Protein AF-A0A5Y8U693-F1 (afdb_monomer)

Sequence (98 aa):
MKKEQLEVLKEALNGLIYQIDNHQQARKPIADVERIISELQVLNHWNKQENVYNALHLIQGAIADPQGLGRLNLLLDNARIPKQYYDIFYKMLYVDKY

Structure (mmCIF, N/CA/C/O backbone):
data_AF-A0A5Y8U693-F1
#
_entry.id   AF-A0A5Y8U693-F1
#
loop_
_atom_site.group_PDB
_atom_site.id
_atom_site.type_symbol
_atom_site.label_atom_id
_atom_site.label_alt_id
_atom_site.label_comp_id
_atom_site.label_asym_id
_atom_site.label_entity_id
_atom_site.label_seq_id
_atom_site.pdbx_PDB_ins_code
_atom_site.Cartn_x
_atom_site.Cartn_y
_atom_site.Cartn_z
_atom_site.occupancy
_atom_site.B_iso_or_equiv
_atom_site.auth_se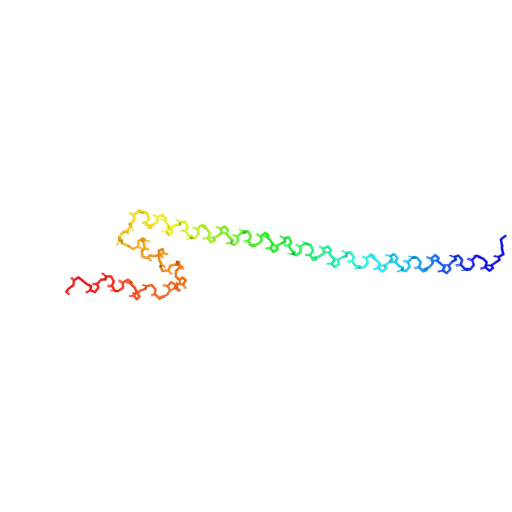q_id
_atom_site.auth_comp_id
_atom_site.auth_asym_id
_atom_site.auth_atom_id
_atom_site.pdbx_PDB_model_num
ATOM 1 N N . MET A 1 1 ? -30.738 15.974 64.067 1.00 55.50 1 MET A N 1
ATOM 2 C CA . MET A 1 1 ? -30.871 15.981 62.593 1.00 55.50 1 MET A CA 1
ATOM 3 C C . MET A 1 1 ? -32.256 15.449 62.254 1.00 55.50 1 MET A C 1
ATOM 5 O O . MET A 1 1 ? -32.615 14.408 62.793 1.00 55.50 1 MET A O 1
ATOM 9 N N . LYS A 1 2 ? -33.081 16.192 61.508 1.00 77.94 2 LYS A N 1
ATOM 10 C CA . LYS A 1 2 ? -34.487 15.810 61.258 1.00 77.94 2 LYS A CA 1
ATOM 11 C C . LYS A 1 2 ? -34.550 14.752 60.147 1.00 77.94 2 LYS A C 1
ATOM 13 O O . LYS A 1 2 ? -33.761 14.826 59.213 1.00 77.94 2 LYS A O 1
ATOM 18 N N . LYS A 1 3 ? -35.477 13.789 60.236 1.00 78.81 3 LYS A N 1
ATOM 19 C CA . LYS A 1 3 ? -35.652 12.671 59.280 1.00 78.81 3 LYS A CA 1
ATOM 20 C C . LYS A 1 3 ? -35.689 13.127 57.811 1.00 78.81 3 LYS A C 1
ATOM 22 O O . LYS A 1 3 ? -35.098 12.480 56.958 1.00 78.81 3 LYS A O 1
ATOM 27 N N . GLU A 1 4 ? -36.291 14.281 57.547 1.00 78.00 4 GLU A N 1
ATOM 28 C CA . GLU A 1 4 ? -36.352 14.904 56.217 1.00 78.00 4 GLU A CA 1
ATOM 29 C C . GLU A 1 4 ? -34.972 15.247 55.641 1.00 78.00 4 GLU A C 1
ATOM 31 O O . GLU A 1 4 ? -34.729 15.032 54.461 1.00 78.00 4 GLU A O 1
ATOM 36 N N . GLN A 1 5 ? -34.030 15.711 56.467 1.00 76.56 5 GLN A N 1
ATOM 37 C CA . GLN A 1 5 ? -32.668 16.013 56.008 1.00 76.56 5 GLN A CA 1
ATOM 38 C C . GLN A 1 5 ? -31.917 14.744 55.594 1.00 76.56 5 GLN A C 1
ATOM 40 O O . GLN A 1 5 ? -31.064 14.797 54.714 1.00 76.56 5 GLN A O 1
ATOM 45 N N . LEU A 1 6 ? -32.234 13.608 56.224 1.00 82.94 6 LEU A N 1
ATOM 46 C CA . LEU A 1 6 ? -31.617 12.323 55.910 1.00 82.94 6 LEU A CA 1
ATOM 47 C C . LEU A 1 6 ? -32.096 11.788 54.553 1.00 82.94 6 LEU A C 1
ATOM 49 O O . LEU A 1 6 ? -31.283 11.286 53.783 1.00 82.94 6 LEU A O 1
ATOM 53 N N . GLU A 1 7 ? -33.389 11.928 54.248 1.00 82.50 7 GLU A N 1
ATOM 54 C CA . GLU A 1 7 ? -33.948 11.505 52.956 1.00 82.50 7 GLU A CA 1
ATOM 55 C C . GLU A 1 7 ? -33.437 12.377 51.805 1.00 82.50 7 GLU A C 1
ATOM 57 O O . GLU A 1 7 ? -33.015 11.845 50.783 1.00 82.50 7 GLU A O 1
ATOM 62 N N . VAL A 1 8 ? -33.336 13.695 52.005 1.00 85.31 8 VAL A N 1
ATOM 63 C CA . VAL A 1 8 ? -32.752 14.604 51.000 1.00 85.31 8 VAL A CA 1
ATOM 64 C C . VAL A 1 8 ? -31.293 14.245 50.702 1.00 85.31 8 VAL A C 1
ATOM 66 O O . VAL A 1 8 ? -30.879 14.212 49.544 1.00 85.31 8 VAL A O 1
ATOM 69 N N . LEU A 1 9 ? -30.500 13.932 51.732 1.00 83.94 9 LEU A N 1
ATOM 70 C CA . LEU A 1 9 ? -29.114 13.493 51.544 1.00 83.94 9 LEU A CA 1
ATOM 71 C C . LEU A 1 9 ? -29.025 12.148 50.821 1.00 83.94 9 LEU A C 1
ATOM 73 O O . LEU A 1 9 ? -28.125 11.947 50.009 1.00 83.94 9 LEU A O 1
ATOM 77 N N . LYS A 1 10 ? -29.953 11.234 51.102 1.00 85.75 10 LYS A N 1
ATOM 78 C CA . LYS A 1 10 ? -30.017 9.922 50.458 1.00 85.75 10 LYS A CA 1
ATOM 79 C C . LYS A 1 10 ? -30.385 10.039 48.978 1.00 85.75 10 LYS A C 1
ATOM 81 O O . LYS A 1 10 ? -29.763 9.377 48.153 1.00 85.75 10 LYS A O 1
ATOM 86 N N . GLU A 1 11 ? -31.332 10.904 48.626 1.00 84.69 11 GLU A N 1
ATOM 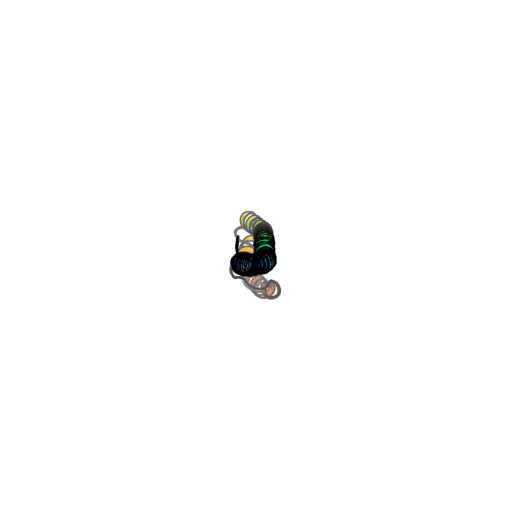87 C CA . GLU A 1 11 ? -31.670 11.199 47.229 1.00 84.69 11 GLU A CA 1
ATOM 88 C C . GLU A 1 11 ? -30.505 11.861 46.488 1.00 84.69 11 GLU A C 1
ATOM 90 O O . GLU A 1 11 ? -30.162 11.436 45.384 1.00 84.69 11 GLU A O 1
ATOM 95 N N . ALA A 1 12 ? -29.834 12.831 47.116 1.00 82.00 12 ALA A N 1
ATOM 96 C CA . ALA A 1 12 ? -28.652 13.471 46.542 1.00 82.00 12 ALA A CA 1
ATOM 97 C C . ALA A 1 12 ? -27.507 12.468 46.313 1.00 82.00 12 ALA A C 1
ATOM 99 O O . ALA A 1 12 ? -26.867 12.482 45.261 1.00 82.00 12 ALA A O 1
ATOM 100 N N . LEU A 1 13 ? -27.279 11.557 47.265 1.00 84.06 13 LEU A N 1
ATOM 101 C CA . LEU A 1 13 ? -26.271 10.505 47.145 1.00 84.06 13 LEU A CA 1
ATOM 102 C C . LEU A 1 13 ? -26.614 9.518 46.022 1.00 84.06 13 LEU A C 1
ATOM 104 O O . LEU A 1 13 ? -25.744 9.179 45.226 1.00 84.06 13 LEU A O 1
ATOM 108 N N . ASN A 1 14 ? -27.878 9.105 45.910 1.00 81.06 14 ASN A N 1
ATOM 109 C CA . ASN A 1 14 ? -28.337 8.240 44.823 1.00 81.06 14 ASN A CA 1
ATOM 110 C C . ASN A 1 14 ? -28.189 8.918 43.453 1.00 81.06 14 ASN A C 1
ATOM 112 O O . ASN A 1 14 ? -27.794 8.267 42.487 1.00 81.06 14 ASN A O 1
ATOM 116 N N . GLY A 1 15 ? -28.439 10.228 43.373 1.00 75.50 15 GLY A N 1
ATOM 117 C CA . GLY A 1 15 ? -28.195 11.018 42.167 1.00 75.50 15 GLY A CA 1
ATOM 118 C C . GLY A 1 15 ? -26.715 11.052 41.774 1.00 75.50 15 GLY A C 1
ATOM 119 O O . GLY A 1 15 ? -26.386 10.885 40.601 1.00 75.50 15 GLY A O 1
ATOM 120 N N . LEU A 1 16 ? -25.816 11.195 42.751 1.00 76.31 16 LEU A N 1
ATOM 121 C CA . LEU A 1 16 ? -24.368 11.168 42.519 1.00 76.31 16 LEU A CA 1
ATOM 122 C C . LEU A 1 16 ? -23.874 9.776 42.105 1.00 76.31 16 LEU A C 1
ATOM 124 O O . LEU A 1 16 ? -23.066 9.674 41.186 1.00 76.31 16 LEU A O 1
ATOM 128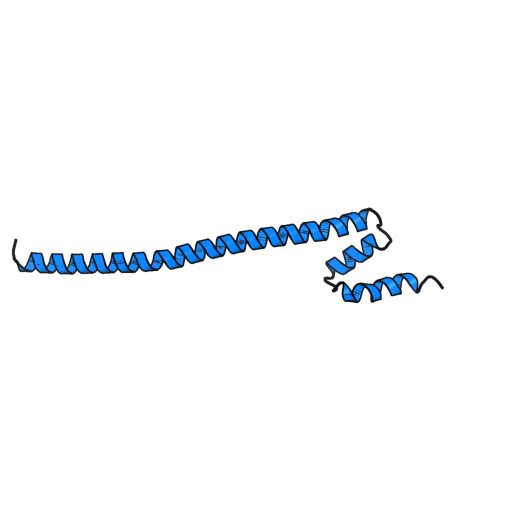 N N . ILE A 1 17 ? -24.387 8.707 42.722 1.00 74.19 17 ILE A N 1
ATOM 129 C CA . ILE A 1 17 ? -24.083 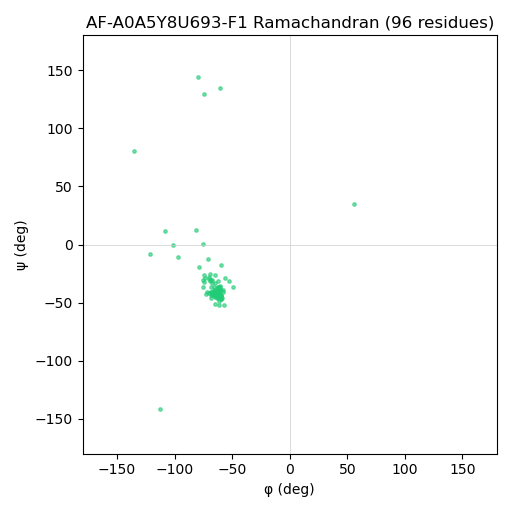7.319 42.332 1.00 74.19 17 ILE A CA 1
ATOM 130 C C . ILE A 1 17 ? -24.513 7.076 40.882 1.00 74.19 17 ILE A C 1
ATOM 132 O O . ILE A 1 17 ? -23.712 6.616 40.075 1.00 74.19 17 ILE A O 1
ATOM 136 N N . TYR A 1 18 ? -25.727 7.490 40.513 1.00 69.69 18 TYR A N 1
ATOM 137 C CA . TYR A 1 18 ? -26.237 7.365 39.147 1.00 69.69 18 TYR A CA 1
ATOM 138 C C . TYR A 1 18 ? -25.394 8.137 38.117 1.00 69.69 18 TYR A C 1
ATOM 140 O O . TYR A 1 18 ? -25.167 7.664 37.002 1.00 69.69 18 TYR A O 1
ATOM 148 N N . GLN A 1 19 ? -24.896 9.323 38.477 1.00 65.25 19 GLN A N 1
ATOM 149 C CA . GLN A 1 19 ? -23.990 10.095 37.624 1.00 65.25 19 GLN A CA 1
ATOM 150 C C . GLN A 1 19 ? -22.627 9.408 37.473 1.00 65.25 19 GLN A C 1
ATOM 152 O O . GLN A 1 19 ? -22.105 9.335 36.362 1.00 65.25 19 GLN A O 1
ATOM 157 N N . ILE A 1 20 ? -22.064 8.867 38.555 1.00 68.00 20 ILE A N 1
ATOM 158 C CA . ILE A 1 20 ? -20.789 8.136 38.528 1.00 68.00 20 ILE A CA 1
ATOM 159 C C . ILE A 1 20 ? -20.912 6.862 37.681 1.00 68.00 20 ILE A C 1
ATOM 161 O O . ILE A 1 20 ? -20.054 6.625 36.827 1.00 68.00 20 ILE A O 1
ATOM 165 N N . ASP A 1 21 ? -21.993 6.099 37.840 1.00 61.91 21 ASP A N 1
ATOM 166 C CA . ASP A 1 21 ? -22.260 4.884 37.064 1.00 61.91 21 ASP A CA 1
ATOM 167 C C . ASP A 1 21 ? -22.433 5.192 35.566 1.00 61.91 21 ASP A C 1
ATOM 169 O O . ASP A 1 21 ? -21.865 4.498 34.717 1.00 61.91 21 ASP A O 1
ATOM 173 N N . ASN A 1 22 ? -23.113 6.291 35.217 1.00 65.00 22 ASN A N 1
ATOM 174 C CA . ASN A 1 22 ? -23.223 6.756 33.828 1.00 65.00 22 ASN A CA 1
ATOM 175 C C . ASN A 1 22 ? -21.890 7.277 33.256 1.00 65.00 22 ASN A C 1
ATOM 177 O O . ASN A 1 22 ? -21.574 7.024 32.092 1.00 65.00 22 ASN A O 1
ATOM 181 N N . HIS A 1 23 ? -21.055 7.950 34.055 1.00 61.03 23 HIS A N 1
ATOM 182 C CA . HIS A 1 23 ? -19.723 8.389 33.622 1.00 61.03 23 HIS A CA 1
ATOM 183 C C . HIS A 1 23 ? -18.737 7.222 33.428 1.00 61.03 23 HIS A C 1
ATOM 185 O O . HIS A 1 23 ? -17.812 7.339 32.620 1.00 61.03 23 HIS A O 1
ATOM 191 N N . GLN A 1 24 ? -18.923 6.084 34.108 1.00 55.19 24 GLN A N 1
ATOM 192 C CA . GLN A 1 24 ? -18.117 4.877 33.877 1.00 55.19 24 GLN A CA 1
ATOM 193 C C . GLN A 1 24 ? -18.477 4.155 32.569 1.00 55.19 24 GLN A C 1
ATOM 195 O O . GLN A 1 24 ? -17.594 3.563 31.943 1.00 55.19 24 GLN A O 1
ATOM 200 N N . GLN A 1 25 ? -19.722 4.258 32.094 1.00 55.12 25 GLN A N 1
ATOM 201 C CA . GLN A 1 25 ? -20.137 3.667 30.816 1.00 55.12 25 GLN A CA 1
ATOM 202 C C . GLN A 1 25 ? -19.536 4.384 29.598 1.00 55.12 25 GLN A C 1
ATOM 204 O O . GLN A 1 25 ? -19.273 3.734 28.592 1.00 55.12 25 GLN A O 1
ATOM 209 N N . ALA A 1 26 ? -19.227 5.682 29.698 1.00 54.62 26 ALA A N 1
ATOM 210 C CA . ALA A 1 26 ? -18.600 6.451 28.616 1.00 54.62 26 ALA A CA 1
ATOM 211 C C . ALA A 1 26 ? -17.079 6.222 28.473 1.00 54.62 26 ALA A C 1
ATOM 213 O O . ALA A 1 26 ? -16.516 6.486 27.412 1.00 54.62 26 ALA A O 1
ATOM 214 N N . ARG A 1 27 ? -16.394 5.700 29.502 1.00 56.56 27 ARG A N 1
ATOM 215 C CA . ARG A 1 27 ? -14.938 5.453 29.446 1.00 56.56 27 ARG A CA 1
ATOM 216 C C . ARG A 1 27 ? -14.557 4.247 28.593 1.00 56.56 27 ARG A C 1
ATOM 218 O O . ARG A 1 27 ? -13.505 4.277 27.967 1.00 56.56 27 ARG A O 1
ATOM 225 N N . LYS A 1 28 ? -15.398 3.209 28.547 1.00 59.81 28 LYS A N 1
ATOM 226 C CA . LYS A 1 28 ? -15.148 2.023 27.709 1.00 59.81 28 LYS A CA 1
ATOM 227 C C . LYS A 1 28 ? -15.160 2.362 26.207 1.00 59.81 28 LYS A C 1
ATOM 229 O O . LYS A 1 28 ? -14.147 2.107 25.570 1.00 59.81 28 LYS A O 1
ATOM 234 N N . PRO A 1 29 ? -16.190 3.045 25.665 1.00 59.62 29 PRO A N 1
ATOM 235 C CA . PRO A 1 29 ? -16.198 3.485 24.271 1.00 59.62 29 PRO A CA 1
ATOM 236 C C . PRO A 1 29 ? -15.014 4.383 23.903 1.00 59.62 29 PRO A C 1
ATOM 238 O O . PRO A 1 29 ? -14.465 4.245 22.817 1.00 59.62 29 PRO A O 1
ATOM 241 N N . ILE A 1 30 ? -14.599 5.292 24.794 1.00 61.47 30 ILE A N 1
ATOM 242 C CA . ILE A 1 30 ? -13.461 6.189 24.536 1.00 61.47 30 ILE A CA 1
ATOM 243 C C . ILE A 1 30 ? -12.143 5.403 24.500 1.00 61.47 30 ILE A C 1
ATOM 245 O O . ILE A 1 30 ? -11.375 5.563 23.555 1.00 61.47 30 ILE A O 1
ATOM 249 N N . ALA A 1 31 ? -11.908 4.510 25.466 1.00 62.97 31 ALA A N 1
ATOM 250 C CA 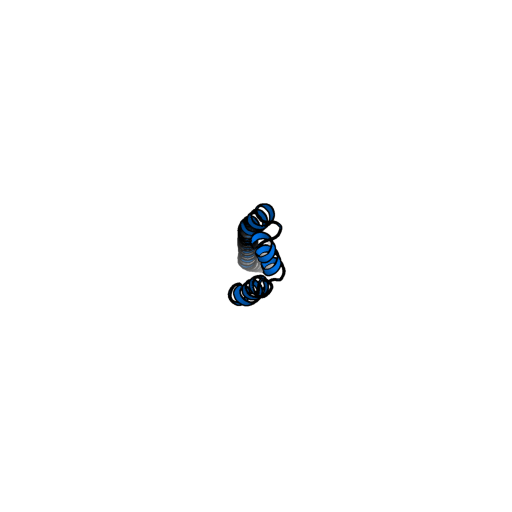. ALA A 1 31 ? -10.724 3.650 25.476 1.00 62.97 31 ALA A CA 1
ATOM 251 C C . ALA A 1 31 ? -10.681 2.706 24.258 1.00 62.97 31 ALA A C 1
ATOM 253 O O . ALA A 1 31 ? -9.616 2.468 23.689 1.00 62.97 31 ALA A O 1
ATOM 254 N N . ASP A 1 32 ? -11.839 2.207 23.817 1.00 73.06 32 ASP A N 1
ATOM 255 C CA . ASP A 1 32 ? -11.953 1.395 22.605 1.00 73.06 32 ASP A CA 1
ATOM 256 C C . ASP A 1 32 ? -11.618 2.204 21.345 1.00 73.06 32 ASP A C 1
ATOM 258 O O . ASP A 1 32 ? -10.907 1.708 20.472 1.00 73.06 32 ASP A O 1
ATOM 262 N N . VAL A 1 33 ? -12.059 3.462 21.260 1.00 68.62 33 VAL A N 1
ATOM 263 C CA . VAL A 1 33 ? -11.714 4.369 20.155 1.00 68.62 33 VAL A CA 1
ATOM 264 C C . VAL A 1 33 ? -10.217 4.692 20.145 1.00 68.62 33 VAL A C 1
ATOM 266 O O . VAL A 1 33 ? -9.594 4.616 19.090 1.00 68.62 33 VAL A O 1
ATOM 269 N N . GLU A 1 34 ? -9.610 5.000 21.292 1.00 67.31 34 GLU A N 1
ATOM 270 C CA . GLU A 1 34 ? -8.165 5.264 21.396 1.00 67.31 34 GLU A CA 1
ATOM 271 C C . GLU A 1 34 ? -7.320 4.043 21.007 1.00 67.31 34 GLU A C 1
ATOM 273 O O . GLU A 1 34 ? -6.318 4.172 20.291 1.00 67.31 34 GLU A O 1
ATOM 278 N N . ARG A 1 35 ? -7.754 2.843 21.412 1.00 79.56 35 ARG A N 1
ATOM 279 C CA . ARG A 1 35 ? -7.141 1.579 20.991 1.00 79.56 35 ARG A CA 1
ATOM 280 C C . ARG A 1 35 ? -7.243 1.393 19.476 1.00 79.56 35 ARG A C 1
ATOM 282 O O . ARG A 1 35 ? -6.229 1.125 18.838 1.00 79.56 35 ARG A O 1
ATOM 289 N N . ILE A 1 36 ? -8.428 1.592 18.892 1.00 81.44 36 ILE A N 1
ATOM 290 C CA . ILE A 1 36 ? -8.650 1.470 17.441 1.00 81.44 36 ILE A CA 1
ATOM 291 C C . ILE A 1 36 ? -7.798 2.485 16.666 1.00 81.44 36 ILE A C 1
ATOM 293 O O . ILE A 1 36 ? -7.178 2.129 15.666 1.00 81.44 36 ILE A O 1
ATOM 297 N N . ILE A 1 37 ? -7.718 3.737 17.126 1.00 77.62 37 ILE A N 1
ATOM 298 C CA . ILE A 1 37 ? -6.862 4.764 16.515 1.00 77.62 37 ILE A CA 1
ATOM 299 C C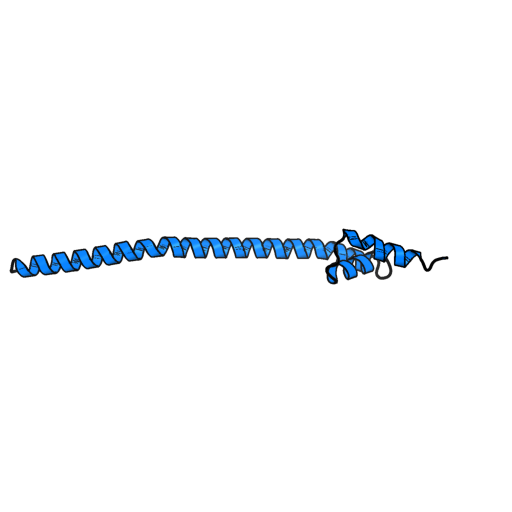 . ILE A 1 37 ? -5.393 4.327 16.548 1.00 77.62 37 ILE A C 1
ATOM 301 O O . ILE A 1 37 ? -4.701 4.446 15.537 1.00 77.62 37 ILE A O 1
ATOM 305 N N . SER A 1 38 ? -4.926 3.791 17.676 1.00 77.12 38 SER A N 1
ATOM 306 C CA . SER A 1 38 ? -3.544 3.317 17.819 1.00 77.12 38 SER A CA 1
ATOM 307 C C . SER A 1 38 ? -3.247 2.137 16.885 1.00 77.12 38 SER A C 1
ATOM 309 O O . SER A 1 38 ? -2.226 2.132 16.199 1.00 77.12 38 SER A O 1
ATOM 311 N N . GLU A 1 39 ? -4.161 1.169 16.786 1.00 83.44 39 GLU A N 1
ATOM 312 C CA . GLU A 1 39 ? -4.051 0.031 15.861 1.00 83.44 39 GLU A CA 1
ATOM 313 C C . GLU A 1 39 ? -4.016 0.489 14.395 1.00 83.44 39 GLU A C 1
ATOM 315 O O . GLU A 1 39 ? -3.172 0.036 13.620 1.00 83.44 39 GLU A O 1
ATOM 320 N N . LEU A 1 40 ? -4.866 1.450 14.019 1.00 78.06 40 LEU A N 1
ATOM 321 C CA . LEU A 1 40 ? -4.876 2.038 12.678 1.00 78.06 40 LEU A CA 1
ATOM 322 C C . LEU A 1 40 ? -3.584 2.799 12.361 1.00 78.06 40 LEU A C 1
ATOM 324 O O . LEU A 1 40 ? -3.081 2.709 11.240 1.00 78.06 40 LEU A O 1
ATOM 328 N N . GLN A 1 41 ? -3.026 3.537 13.322 1.00 73.50 41 GLN A N 1
ATOM 329 C CA . GLN A 1 41 ? -1.749 4.236 13.148 1.00 73.50 41 GLN A CA 1
ATOM 330 C C . GLN A 1 41 ? -0.593 3.259 12.927 1.00 73.50 41 GLN A C 1
ATOM 332 O O . GLN A 1 41 ? 0.229 3.484 12.037 1.00 73.50 41 GLN A O 1
ATOM 337 N N . VAL A 1 42 ? -0.556 2.159 13.687 1.00 75.62 42 VAL A N 1
ATOM 338 C CA . VAL A 1 42 ? 0.429 1.087 13.505 1.00 75.62 42 VAL A CA 1
ATOM 339 C C . VAL A 1 42 ? 0.278 0.474 12.114 1.00 75.62 42 VAL A C 1
ATOM 341 O O . VAL A 1 42 ? 1.247 0.456 11.360 1.00 75.62 42 VAL A O 1
ATOM 344 N N . LEU A 1 43 ? -0.928 0.062 11.715 1.00 71.62 43 LEU A N 1
ATOM 345 C CA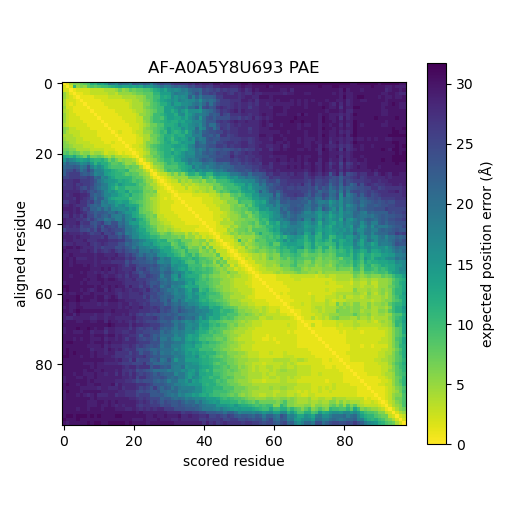 . LEU A 1 43 ? -1.179 -0.508 10.384 1.00 71.62 43 LEU A CA 1
ATOM 346 C C . LEU A 1 43 ? -0.790 0.446 9.245 1.00 71.62 43 LEU A C 1
ATOM 348 O O . LEU A 1 43 ? -0.194 0.022 8.257 1.00 71.62 43 LEU A O 1
ATOM 352 N N . ASN A 1 44 ? -1.074 1.742 9.385 1.00 71.44 44 ASN A N 1
ATOM 353 C CA . ASN A 1 44 ? -0.677 2.753 8.407 1.00 71.44 44 ASN A CA 1
ATOM 354 C C . ASN A 1 44 ? 0.853 2.903 8.339 1.00 71.44 44 ASN A C 1
ATOM 356 O O . ASN A 1 44 ? 1.424 2.991 7.253 1.00 71.44 44 ASN A O 1
ATOM 360 N N . HIS A 1 45 ? 1.541 2.859 9.484 1.00 67.81 45 HIS A N 1
ATOM 361 C CA . HIS A 1 45 ? 3.002 2.864 9.523 1.00 67.81 45 HIS A CA 1
ATOM 362 C C . HIS A 1 45 ? 3.602 1.637 8.822 1.00 67.81 45 HIS A C 1
ATOM 364 O O . HIS A 1 45 ? 4.506 1.792 8.002 1.00 67.81 45 HIS A O 1
ATOM 370 N N . TRP A 1 46 ? 3.065 0.442 9.086 1.00 62.72 46 TRP A N 1
ATOM 371 C CA . TRP A 1 46 ? 3.464 -0.799 8.414 1.00 62.72 46 TRP A CA 1
ATOM 372 C C . TRP A 1 46 ? 3.236 -0.729 6.901 1.00 62.72 46 TRP A C 1
ATOM 374 O O . TRP A 1 46 ? 4.157 -0.992 6.134 1.00 62.72 46 TRP A O 1
ATOM 384 N N . ASN A 1 47 ? 2.063 -0.271 6.459 1.00 64.69 47 ASN A N 1
ATOM 385 C CA . ASN A 1 47 ? 1.753 -0.096 5.038 1.00 64.69 47 ASN A CA 1
ATOM 386 C C . ASN A 1 47 ? 2.694 0.931 4.373 1.00 64.69 47 ASN A C 1
ATOM 388 O O . ASN A 1 47 ? 3.181 0.737 3.260 1.00 64.69 47 ASN A O 1
ATOM 392 N N . LYS A 1 48 ? 3.032 2.024 5.069 1.00 64.06 48 LYS A N 1
ATOM 393 C CA . LYS A 1 48 ? 4.015 2.996 4.576 1.00 64.06 48 LYS A CA 1
ATOM 394 C C . LYS A 1 48 ? 5.407 2.372 4.434 1.00 64.06 48 LYS A C 1
ATOM 396 O O . LYS A 1 48 ? 6.073 2.638 3.438 1.00 64.06 48 LYS A O 1
ATOM 401 N N . GLN A 1 49 ? 5.840 1.548 5.388 1.00 67.88 49 GLN A N 1
ATOM 402 C CA . GLN A 1 49 ? 7.115 0.832 5.296 1.00 67.88 49 GLN A CA 1
ATOM 403 C C . GLN A 1 49 ? 7.122 -0.176 4.142 1.00 67.88 49 GLN A C 1
ATOM 405 O O . GLN A 1 49 ? 8.078 -0.201 3.373 1.00 67.88 49 GLN A O 1
ATOM 410 N N . GLU A 1 50 ? 6.054 -0.952 3.969 1.00 66.69 50 GLU A N 1
ATOM 411 C CA . GLU A 1 50 ? 5.925 -1.921 2.877 1.00 66.69 50 GLU A CA 1
ATOM 412 C C . GLU A 1 50 ? 5.976 -1.239 1.502 1.00 66.69 50 GLU A C 1
ATOM 414 O O . GLU A 1 50 ? 6.722 -1.668 0.622 1.00 66.69 50 GLU A O 1
ATOM 419 N N . ASN A 1 51 ? 5.285 -0.107 1.337 1.00 67.44 51 ASN A N 1
ATOM 420 C CA . ASN A 1 51 ? 5.373 0.697 0.115 1.00 67.44 51 ASN A CA 1
ATOM 421 C C . ASN A 1 51 ? 6.788 1.235 -0.134 1.00 67.44 51 ASN A C 1
ATOM 423 O O . ASN A 1 51 ? 7.233 1.271 -1.278 1.00 67.44 51 ASN A O 1
ATOM 427 N N . VAL A 1 52 ? 7.525 1.619 0.912 1.00 70.44 52 VAL A N 1
ATOM 428 C CA . VAL A 1 52 ? 8.925 2.056 0.780 1.00 70.44 52 VAL A CA 1
ATOM 429 C C . VAL A 1 52 ? 9.830 0.895 0.364 1.00 70.44 52 VAL A C 1
ATOM 431 O O . VAL A 1 52 ? 10.649 1.072 -0.534 1.00 70.44 52 VAL A O 1
ATOM 434 N N . TYR A 1 53 ? 9.670 -0.297 0.946 1.00 69.75 53 TYR A N 1
ATOM 435 C CA . TYR A 1 53 ? 10.415 -1.494 0.533 1.00 69.75 53 TYR A CA 1
ATOM 436 C C . TYR A 1 53 ? 10.102 -1.895 -0.917 1.00 69.75 53 TYR A C 1
ATOM 438 O O . TYR A 1 53 ? 11.010 -2.210 -1.691 1.00 69.75 53 TYR A O 1
ATOM 446 N N . ASN A 1 54 ? 8.832 -1.808 -1.315 1.00 71.69 54 ASN A N 1
ATOM 447 C CA . ASN A 1 54 ? 8.401 -2.043 -2.690 1.00 71.69 54 ASN A CA 1
ATOM 448 C C . ASN A 1 54 ? 8.914 -0.958 -3.653 1.00 71.69 54 ASN A C 1
ATOM 450 O O . ASN A 1 54 ? 9.264 -1.263 -4.783 1.00 71.69 54 ASN A O 1
ATOM 454 N N . ALA A 1 55 ? 9.059 0.293 -3.230 1.00 78.06 55 ALA A N 1
ATOM 455 C CA . ALA A 1 55 ? 9.684 1.314 -4.069 1.00 78.06 55 ALA A CA 1
ATOM 456 C C . ALA A 1 55 ? 11.215 1.156 -4.139 1.00 78.06 55 ALA A C 1
ATOM 458 O O . ALA A 1 55 ? 11.829 1.468 -5.159 1.00 78.06 55 ALA A O 1
ATOM 459 N N . LEU A 1 56 ? 11.856 0.647 -3.081 1.00 84.62 56 LEU A N 1
ATOM 460 C CA . LEU A 1 56 ? 13.315 0.577 -2.985 1.00 84.62 56 LEU A CA 1
ATOM 461 C C . LEU A 1 56 ? 13.931 -0.337 -4.050 1.00 84.62 56 LEU A C 1
ATOM 463 O O . LEU A 1 56 ? 14.925 0.048 -4.662 1.00 84.62 56 LEU A O 1
ATOM 467 N N . HIS A 1 57 ? 13.335 -1.504 -4.318 1.00 86.19 57 HIS A N 1
ATOM 468 C CA . HIS A 1 57 ? 13.844 -2.397 -5.367 1.00 86.19 57 HIS A CA 1
ATOM 469 C C . HIS A 1 57 ? 13.724 -1.771 -6.766 1.00 86.19 57 HIS A C 1
ATOM 471 O O . HIS A 1 57 ? 14.600 -1.969 -7.608 1.00 86.19 57 HIS A O 1
ATOM 477 N N . LEU A 1 58 ? 12.684 -0.965 -7.008 1.00 88.19 58 LEU A N 1
ATOM 478 C CA . LEU A 1 58 ? 12.502 -0.232 -8.264 1.00 88.19 58 LEU A CA 1
ATOM 479 C C . LEU A 1 58 ? 13.524 0.899 -8.406 1.00 88.19 58 LEU A C 1
ATOM 481 O O . LEU A 1 58 ? 14.103 1.073 -9.475 1.00 88.19 58 LEU A O 1
ATOM 485 N N . ILE A 1 59 ? 13.796 1.631 -7.322 1.00 87.44 59 ILE A N 1
ATOM 486 C CA . ILE A 1 59 ? 14.830 2.673 -7.285 1.00 87.44 59 ILE A CA 1
ATOM 487 C C . ILE A 1 59 ? 16.215 2.060 -7.527 1.00 87.44 59 ILE A C 1
ATOM 489 O O . ILE A 1 59 ? 16.973 2.570 -8.348 1.00 87.44 59 ILE A O 1
ATOM 493 N N . GLN A 1 60 ? 16.537 0.945 -6.866 1.00 88.81 60 GLN A N 1
ATOM 494 C CA . GLN A 1 60 ? 17.790 0.217 -7.084 1.00 88.81 60 GLN A CA 1
ATOM 495 C C . GLN A 1 60 ? 17.925 -0.253 -8.537 1.00 88.81 60 GLN A C 1
ATOM 497 O O . GLN A 1 60 ? 18.975 -0.053 -9.145 1.00 88.81 60 GLN A O 1
ATOM 502 N N . GLY A 1 61 ? 16.853 -0.806 -9.114 1.00 86.50 61 GLY A N 1
ATOM 503 C CA . GLY A 1 61 ? 16.812 -1.193 -10.523 1.00 86.50 61 GLY A CA 1
ATOM 504 C C . GLY A 1 61 ? 17.044 -0.011 -11.467 1.00 86.50 61 GLY A C 1
ATOM 505 O O . GLY A 1 61 ? 17.831 -0.120 -12.401 1.00 86.50 61 GLY A O 1
ATOM 506 N N . ALA A 1 62 ? 16.423 1.140 -11.204 1.00 89.75 62 ALA A N 1
ATOM 507 C CA . ALA A 1 62 ? 16.597 2.351 -12.007 1.00 89.75 62 ALA A CA 1
ATOM 508 C C . ALA A 1 62 ? 18.000 2.969 -11.900 1.00 89.75 62 ALA A C 1
ATOM 510 O O . ALA A 1 62 ? 18.467 3.575 -12.860 1.00 89.75 62 ALA A O 1
ATOM 511 N N . ILE A 1 63 ? 18.678 2.820 -10.759 1.00 90.50 63 ILE A N 1
ATOM 512 C CA . ILE A 1 63 ? 20.078 3.240 -10.598 1.00 90.50 63 ILE A CA 1
ATOM 513 C C . ILE A 1 63 ? 21.016 2.296 -11.361 1.00 90.50 63 ILE A C 1
ATOM 515 O O . ILE A 1 63 ? 21.951 2.764 -12.009 1.00 90.50 63 ILE A O 1
ATOM 519 N N . ALA A 1 64 ? 20.775 0.984 -11.289 1.00 89.38 64 ALA A N 1
ATOM 520 C CA . ALA A 1 64 ? 21.589 -0.022 -11.970 1.00 89.38 64 ALA A CA 1
ATOM 521 C C . ALA A 1 64 ? 21.425 0.013 -13.501 1.00 89.38 64 ALA A C 1
ATOM 523 O O . ALA A 1 64 ? 22.376 -0.276 -14.223 1.00 89.38 64 ALA A O 1
ATOM 524 N N . ASP A 1 65 ? 20.241 0.396 -13.987 1.00 87.44 65 ASP A N 1
ATOM 525 C CA . ASP A 1 65 ? 19.928 0.539 -15.409 1.00 87.44 65 ASP A CA 1
ATOM 526 C C . ASP A 1 65 ? 19.149 1.845 -15.700 1.00 87.44 65 ASP A C 1
ATOM 528 O O . ASP A 1 65 ? 17.917 1.839 -15.847 1.00 87.44 65 ASP A O 1
ATOM 532 N N . PRO A 1 66 ? 19.853 2.993 -15.793 1.00 84.44 66 PRO A N 1
ATOM 533 C CA . PRO A 1 66 ? 19.231 4.311 -15.955 1.00 84.44 66 PRO A CA 1
ATOM 534 C C . PRO A 1 66 ? 18.598 4.572 -17.327 1.00 84.44 66 PRO A C 1
ATOM 536 O O . PRO A 1 66 ? 17.911 5.583 -17.502 1.00 84.44 66 PRO A O 1
ATOM 539 N N . GLN A 1 67 ? 18.865 3.725 -18.324 1.00 84.31 67 GLN A N 1
ATOM 540 C CA . GLN A 1 67 ? 18.362 3.895 -19.694 1.00 84.31 67 GLN A CA 1
ATOM 541 C C . GLN A 1 67 ? 17.512 2.719 -20.183 1.00 84.31 67 GLN A C 1
ATOM 543 O O . GLN A 1 67 ? 16.895 2.834 -21.238 1.00 84.31 67 GLN A O 1
ATOM 548 N N . GLY A 1 68 ? 17.441 1.622 -19.433 1.00 85.81 68 GLY A N 1
ATOM 549 C CA . GLY A 1 68 ? 16.646 0.458 -19.789 1.00 85.81 68 GLY A CA 1
ATOM 550 C C . GLY A 1 68 ? 15.460 0.217 -18.859 1.00 85.81 68 GLY A C 1
ATOM 551 O O . GLY A 1 68 ? 14.734 1.131 -18.448 1.00 85.81 68 GLY A O 1
ATOM 552 N N . LEU A 1 69 ? 15.218 -1.061 -18.579 1.00 88.56 69 LEU A N 1
ATOM 553 C CA . LEU A 1 69 ? 13.989 -1.541 -17.949 1.00 88.56 69 LEU A CA 1
ATOM 554 C C . LEU A 1 69 ? 13.886 -1.114 -16.485 1.00 88.56 69 LEU A C 1
ATOM 556 O O . LEU A 1 69 ? 12.779 -0.895 -15.997 1.00 88.56 69 LEU A O 1
ATOM 560 N N . GLY A 1 70 ? 15.019 -0.941 -15.801 1.00 88.25 70 GLY A N 1
ATOM 561 C CA . GLY A 1 70 ? 15.045 -0.462 -14.421 1.00 88.25 70 GLY A CA 1
ATOM 562 C C . GLY A 1 70 ? 14.353 0.893 -14.272 1.00 88.25 70 GLY A C 1
ATOM 563 O O . GLY A 1 70 ? 13.429 1.044 -13.470 1.00 88.25 70 GLY A O 1
ATOM 564 N N . ARG A 1 71 ? 14.742 1.869 -15.103 1.00 89.31 71 ARG A N 1
ATOM 565 C CA . ARG A 1 71 ? 14.103 3.191 -15.125 1.00 89.31 71 ARG A CA 1
ATOM 566 C C . ARG A 1 71 ? 12.652 3.126 -15.585 1.00 89.31 71 ARG A C 1
ATOM 568 O O . ARG A 1 71 ? 11.814 3.801 -14.988 1.00 89.31 71 ARG A O 1
ATOM 575 N N . LEU A 1 72 ? 12.343 2.343 -16.621 1.00 91.31 72 LEU A N 1
ATOM 576 C CA . LEU A 1 72 ? 10.965 2.221 -17.102 1.00 91.31 72 LEU A CA 1
ATOM 577 C C . LEU A 1 72 ? 10.036 1.701 -15.995 1.00 91.31 72 LEU A C 1
ATOM 579 O O . LEU A 1 72 ? 8.991 2.296 -15.752 1.00 91.31 72 LEU A O 1
ATOM 583 N N . ASN A 1 73 ? 10.438 0.655 -15.274 1.00 91.31 73 ASN A N 1
ATOM 584 C CA . ASN A 1 73 ? 9.626 0.056 -14.214 1.00 91.31 73 ASN A CA 1
ATOM 585 C C . ASN A 1 73 ? 9.332 1.036 -13.079 1.00 91.31 73 ASN A C 1
ATOM 587 O O . ASN A 1 73 ? 8.203 1.082 -12.592 1.00 91.31 73 ASN A O 1
ATOM 591 N N . LEU A 1 74 ? 10.317 1.858 -12.704 1.00 91.00 74 LEU A N 1
ATOM 592 C CA . LEU A 1 74 ? 10.128 2.917 -11.716 1.00 91.00 74 LEU A CA 1
ATOM 593 C C . LEU A 1 74 ? 9.154 3.999 -12.211 1.00 91.00 74 LEU A C 1
ATOM 595 O O . LEU A 1 74 ? 8.334 4.491 -11.439 1.00 91.00 74 LEU A O 1
ATOM 599 N N . LEU A 1 75 ? 9.220 4.379 -13.491 1.00 91.50 75 LEU A N 1
ATOM 600 C CA . LEU A 1 75 ? 8.309 5.371 -14.073 1.00 91.50 75 LEU A CA 1
ATOM 601 C C . LEU A 1 75 ? 6.867 4.858 -14.144 1.00 91.50 75 LEU A C 1
ATOM 603 O O . LEU A 1 75 ? 5.944 5.600 -13.811 1.00 91.50 75 LEU A O 1
ATOM 607 N N . LEU A 1 76 ? 6.674 3.600 -14.544 1.00 92.19 76 LEU A N 1
ATOM 608 C CA . LEU A 1 76 ? 5.351 2.978 -14.616 1.00 92.19 76 LEU A CA 1
ATOM 609 C C . LEU A 1 76 ? 4.720 2.826 -13.223 1.00 92.19 76 LEU A C 1
ATOM 611 O O . LEU A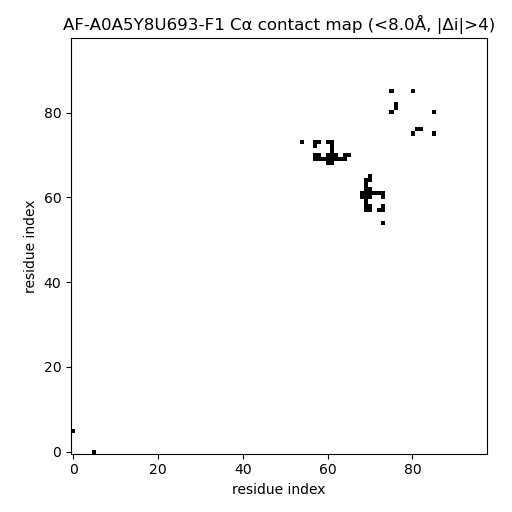 1 76 ? 3.528 3.097 -13.062 1.00 92.19 76 LEU A O 1
ATOM 615 N N . ASP A 1 77 ? 5.526 2.477 -12.217 1.00 90.56 77 ASP A N 1
ATOM 616 C CA . ASP A 1 77 ? 5.069 2.345 -10.830 1.00 90.56 77 ASP A CA 1
ATOM 617 C C . ASP A 1 77 ? 4.701 3.713 -10.233 1.00 90.56 77 ASP A C 1
ATOM 619 O O . ASP A 1 77 ? 3.609 3.886 -9.689 1.00 90.56 77 ASP A O 1
ATOM 623 N N . ASN A 1 78 ? 5.531 4.738 -10.468 1.00 88.06 78 ASN A N 1
ATOM 624 C CA . ASN A 1 78 ? 5.235 6.123 -10.081 1.00 88.06 78 ASN A CA 1
ATOM 625 C C . ASN A 1 78 ? 3.962 6.670 -10.745 1.00 88.06 78 ASN A C 1
ATOM 627 O O . ASN A 1 78 ? 3.208 7.418 -10.120 1.00 88.06 78 ASN A O 1
ATOM 631 N N . ALA A 1 79 ? 3.696 6.289 -11.996 1.00 90.25 79 ALA A N 1
ATOM 632 C CA . ALA A 1 79 ? 2.470 6.641 -12.711 1.00 90.25 79 ALA A CA 1
ATOM 633 C C . ALA A 1 79 ? 1.241 5.832 -12.247 1.00 90.25 79 ALA A C 1
ATOM 635 O O . ALA A 1 79 ? 0.141 6.046 -12.759 1.00 90.25 79 ALA A O 1
ATOM 636 N N . ARG A 1 80 ? 1.408 4.924 -11.272 1.00 89.50 80 ARG A N 1
ATOM 637 C CA . ARG A 1 80 ? 0.379 4.011 -10.752 1.00 89.50 80 ARG A CA 1
ATOM 638 C C . ARG A 1 80 ? -0.254 3.145 -11.839 1.00 89.50 80 ARG A C 1
ATOM 640 O O . ARG A 1 80 ? -1.444 2.832 -11.774 1.00 89.50 80 ARG A O 1
ATOM 647 N N . ILE A 1 81 ? 0.533 2.753 -12.840 1.00 89.38 81 ILE A N 1
ATOM 648 C CA . ILE A 1 81 ? 0.066 1.837 -13.876 1.00 89.38 81 ILE A CA 1
ATOM 649 C C . ILE A 1 81 ? 0.000 0.423 -13.280 1.00 89.38 81 ILE A C 1
ATOM 651 O O . ILE A 1 81 ? 0.970 -0.044 -12.687 1.00 89.38 81 ILE A O 1
ATOM 655 N N . PRO A 1 82 ? -1.122 -0.300 -13.418 1.00 91.00 82 PRO A N 1
ATOM 656 C CA . PRO A 1 82 ? -1.187 -1.690 -12.986 1.00 91.00 82 PRO A CA 1
ATOM 657 C C . PRO A 1 82 ? -0.178 -2.566 -13.740 1.00 91.00 82 PRO A C 1
ATOM 659 O O . PRO A 1 82 ? -0.111 -2.518 -14.969 1.00 91.00 82 PRO A O 1
ATOM 662 N N . LYS A 1 83 ? 0.552 -3.428 -13.016 1.00 88.81 83 LYS A N 1
ATOM 663 C CA . LYS A 1 83 ? 1.612 -4.295 -13.576 1.00 88.81 83 LYS A CA 1
ATOM 664 C C . LYS A 1 83 ? 1.157 -5.145 -14.769 1.00 88.81 83 LYS A C 1
ATOM 666 O O . LYS A 1 83 ? 1.938 -5.372 -15.684 1.00 88.81 83 LYS A O 1
ATOM 671 N N . GLN A 1 84 ? -0.116 -5.548 -14.806 1.00 92.88 84 GLN A N 1
ATOM 672 C CA . GLN A 1 84 ? -0.716 -6.292 -15.926 1.00 92.88 84 GLN A CA 1
ATOM 673 C C . GLN A 1 84 ? -0.675 -5.549 -17.275 1.00 92.88 84 GLN A C 1
ATOM 675 O O . GLN A 1 84 ? -0.838 -6.169 -18.319 1.00 92.88 84 GLN A O 1
ATOM 680 N N . TYR A 1 85 ? -0.460 -4.230 -17.265 1.00 92.75 85 TYR A N 1
ATOM 681 C CA . TYR A 1 85 ? -0.349 -3.411 -18.471 1.00 92.75 85 TYR A CA 1
ATOM 682 C C . TYR A 1 85 ? 1.098 -3.063 -18.847 1.00 92.75 85 TYR A C 1
ATOM 684 O O . TYR A 1 85 ? 1.308 -2.398 -19.860 1.00 92.75 85 TYR A O 1
ATOM 692 N N . TYR A 1 86 ? 2.105 -3.504 -18.081 1.00 92.50 86 TYR A N 1
ATOM 693 C CA . TYR A 1 86 ? 3.511 -3.161 -18.350 1.00 92.50 86 TYR A CA 1
ATOM 694 C C . TYR A 1 86 ? 3.987 -3.699 -19.705 1.00 92.50 86 TYR A C 1
ATOM 696 O O . TYR A 1 86 ? 4.759 -3.033 -20.393 1.00 92.50 86 TYR A O 1
ATOM 704 N N . ASP A 1 87 ? 3.440 -4.833 -20.147 1.00 90.75 87 ASP A N 1
ATOM 705 C CA . ASP A 1 87 ? 3.747 -5.449 -21.441 1.00 90.75 87 ASP A CA 1
ATOM 706 C C . ASP A 1 87 ? 3.502 -4.522 -22.636 1.00 90.75 87 ASP A C 1
ATOM 708 O O . ASP A 1 87 ? 4.182 -4.644 -23.654 1.00 90.75 87 ASP A O 1
ATOM 712 N N . ILE A 1 88 ? 2.554 -3.584 -22.529 1.00 91.25 88 ILE A N 1
ATOM 713 C CA . ILE A 1 88 ? 2.294 -2.588 -23.577 1.00 91.25 88 ILE A CA 1
ATOM 714 C C . ILE A 1 88 ? 3.540 -1.716 -23.777 1.00 91.25 88 ILE A C 1
ATOM 716 O O . ILE A 1 88 ? 3.989 -1.517 -24.904 1.00 91.25 88 ILE A O 1
ATOM 720 N N . PHE A 1 89 ? 4.136 -1.255 -22.678 1.00 89.62 89 PHE A N 1
ATOM 721 C CA . PHE A 1 89 ? 5.304 -0.375 -22.678 1.00 89.62 89 PHE A CA 1
ATOM 722 C C . PHE A 1 89 ? 6.587 -1.126 -23.025 1.00 89.62 89 PHE A C 1
ATOM 724 O O . PHE A 1 89 ? 7.430 -0.605 -23.753 1.00 89.62 89 PHE A O 1
ATOM 731 N N . TYR A 1 90 ? 6.717 -2.374 -22.572 1.00 89.69 90 TYR A N 1
ATOM 732 C CA . TYR A 1 90 ? 7.832 -3.223 -22.981 1.00 89.69 90 TYR A CA 1
ATOM 733 C C . TYR A 1 90 ? 7.826 -3.449 -24.487 1.00 89.69 90 TYR A C 1
ATOM 735 O O . TYR A 1 90 ? 8.857 -3.283 -25.125 1.00 89.69 90 TYR A O 1
ATOM 743 N N . LYS A 1 91 ? 6.667 -3.751 -25.085 1.00 85.44 91 LYS A N 1
ATOM 744 C CA . LYS A 1 91 ? 6.560 -3.924 -26.539 1.00 85.44 91 LYS A CA 1
ATOM 745 C C . LYS A 1 91 ? 6.965 -2.658 -27.292 1.00 85.44 91 LYS A C 1
ATOM 747 O O . LYS A 1 91 ? 7.678 -2.775 -28.279 1.00 85.44 91 LYS A O 1
ATOM 752 N N . MET A 1 92 ? 6.603 -1.470 -26.803 1.00 82.44 92 MET A N 1
ATOM 753 C CA . MET A 1 92 ? 7.015 -0.199 -27.417 1.00 82.44 92 MET A CA 1
ATOM 754 C C . MET A 1 92 ? 8.541 -0.012 -27.451 1.00 82.44 92 MET A C 1
ATOM 756 O O . MET A 1 92 ? 9.056 0.476 -28.448 1.00 82.44 92 MET A O 1
ATOM 760 N N . LEU A 1 93 ? 9.277 -0.464 -26.428 1.00 75.19 93 LEU A N 1
ATOM 761 C CA . LEU A 1 93 ? 10.750 -0.408 -26.418 1.00 75.19 93 LEU A CA 1
ATOM 762 C C . LEU A 1 93 ? 11.417 -1.290 -27.489 1.00 75.19 93 LEU A C 1
ATOM 764 O O . LEU A 1 93 ? 12.547 -1.014 -27.888 1.00 75.19 93 LEU A O 1
ATOM 768 N N . TYR A 1 94 ? 10.757 -2.364 -27.929 1.00 66.25 94 TYR A N 1
ATOM 769 C CA . TYR A 1 94 ? 11.310 -3.309 -28.908 1.00 66.25 94 TYR A CA 1
ATOM 770 C C . TYR A 1 94 ? 10.860 -3.038 -30.350 1.00 66.25 94 TYR A C 1
ATOM 772 O O . TYR A 1 94 ? 11.419 -3.635 -31.268 1.00 66.25 94 TYR A O 1
ATOM 780 N N . VAL A 1 95 ? 9.880 -2.153 -30.564 1.00 59.38 95 VAL A N 1
ATOM 781 C CA . VAL A 1 95 ? 9.352 -1.841 -31.906 1.00 59.38 95 VAL A CA 1
ATOM 782 C C . VAL A 1 95 ? 10.323 -0.961 -32.709 1.00 59.38 95 VAL A C 1
ATOM 784 O O . VAL A 1 95 ? 10.387 -1.108 -33.921 1.00 59.38 95 VAL A O 1
ATOM 787 N N . ASP A 1 96 ? 11.171 -0.160 -32.057 1.00 52.22 96 ASP A N 1
ATOM 788 C CA . ASP A 1 96 ? 12.142 0.731 -32.725 1.00 52.22 96 ASP A CA 1
ATOM 789 C C . ASP A 1 96 ? 13.450 0.040 -33.184 1.00 52.22 96 ASP A C 1
ATOM 791 O O . ASP A 1 96 ? 14.426 0.712 -33.521 1.00 52.22 96 ASP A O 1
ATOM 795 N N . LYS A 1 97 ? 13.523 -1.301 -33.183 1.00 51.38 97 LYS A N 1
ATOM 796 C CA . LYS A 1 97 ? 14.734 -2.051 -33.588 1.00 51.38 97 LYS A CA 1
ATOM 797 C C . LYS A 1 97 ? 14.648 -2.784 -34.935 1.00 51.38 97 LYS A C 1
ATOM 799 O O . LYS A 1 97 ? 15.559 -3.562 -35.225 1.00 51.38 97 LYS A O 1
ATOM 804 N N . TYR A 1 98 ? 13.631 -2.527 -35.759 1.00 45.31 98 TYR A N 1
ATOM 805 C CA . TYR A 1 98 ? 13.514 -3.098 -37.110 1.00 45.31 98 TYR A CA 1
ATOM 806 C C .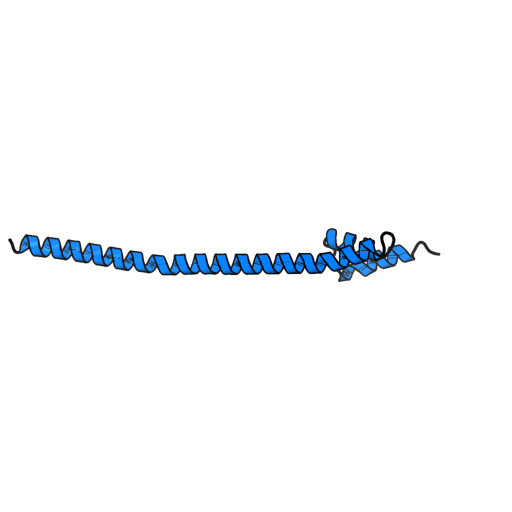 TYR A 1 98 ? 13.104 -2.061 -38.150 1.00 45.31 98 TYR A C 1
ATOM 808 O O . TYR A 1 98 ? 12.127 -1.327 -37.890 1.00 45.31 98 TYR A O 1
#

Secondary structure (DSSP, 8-state):
--HHHHHHHHHHHHHHHHHHHHHHHHHHHHHHHHHHHHHHHHHHHHHHHHHHHHHHHHHHHHHH-SSSHHHHHHHHHHTT--GGGHHHHHHHHHHTT-

Organism: Campylobacter jejuni (NCBI:txid197)

Foldseek 3Di:
DDPVVVVVVVVVVVVVVVVVVVVVVVVVVVVVVVVVVVVVVVVVVVVVVVVVVVLVQLVVLCVVPVPDDSVVVNVCVVVVPPPVCVVVVVVVVVVVPD

Radius of gyration: 32.27 Å; Cα contacts (8 Å, |Δi|>4): 31; chains: 1; bounding box: 58×22×100 Å

pLDDT: mean 77.27, std 12.07, range [45.31, 92.88]

Solvent-accessible surface area (backbone atoms only — not comparable to full-atom values): 5505 Å² total; per-residue (Å²): 135,59,74,68,61,54,53,53,50,50,53,53,49,51,52,50,50,54,50,52,56,55,57,56,61,55,48,55,61,52,52,51,49,55,49,51,52,52,52,52,52,50,52,50,51,52,52,53,50,50,52,47,58,62,44,46,59,31,52,52,34,21,69,78,27,70,86,48,68,24,33,50,53,37,52,41,51,73,69,65,54,61,74,91,56,47,63,61,59,55,50,59,71,61,59,82,78,117

Mean predicted aligned error: 15.95 Å